Protein AF-X1BHI4-F1 (afdb_monomer_lite)

Foldseek 3Di:
DPPVVVVVVVVVVVVVVVVVVPPDPPDPPPPCPPPLPPLPVVVLVVLLVVVCVVDVVCVVVSVVLVVVLVVLVVVLVVLVVVCVVCVVPDDPVVNVVSVVVSSVSSVVSSVSSVVSVVVSVVVVVVVVVVVVVVVVVVVVVVVVD

Radius of gyration: 30.76 Å; chains: 1; bounding box: 54×70×88 Å

Structure (mmCIF, N/CA/C/O backbone):
data_AF-X1BHI4-F1
#
_entry.id   AF-X1BHI4-F1
#
loop_
_atom_site.group_PDB
_atom_site.id
_atom_site.type_symbol
_atom_site.label_atom_id
_atom_site.label_alt_id
_atom_site.label_comp_id
_atom_site.label_asym_id
_atom_site.label_entity_id
_atom_site.label_seq_id
_atom_site.pdbx_PDB_ins_code
_atom_site.Cartn_x
_atom_site.Cartn_y
_atom_site.Cartn_z
_atom_site.occupancy
_atom_site.B_iso_or_equiv
_atom_site.auth_seq_id
_atom_site.auth_comp_id
_atom_site.auth_asym_id
_atom_site.auth_atom_id
_atom_site.pdbx_PDB_model_num
ATOM 1 N N . MET A 1 1 ? -19.652 -60.200 48.762 1.00 51.47 1 MET A N 1
ATOM 2 C CA . MET A 1 1 ? -20.376 -59.024 48.219 1.00 51.47 1 MET A CA 1
ATOM 3 C C . MET A 1 1 ? -19.483 -57.770 48.147 1.00 51.47 1 MET A C 1
ATOM 5 O O . MET A 1 1 ? -19.841 -56.742 48.697 1.00 51.47 1 MET A O 1
ATOM 9 N N . LYS A 1 2 ? -18.306 -57.823 47.494 1.00 48.00 2 LYS A N 1
ATOM 10 C CA . LYS A 1 2 ? -17.411 -56.644 47.346 1.00 48.00 2 LYS A CA 1
ATOM 11 C C . LYS A 1 2 ? -17.030 -56.312 45.891 1.00 48.00 2 LYS A C 1
ATOM 13 O O . LYS A 1 2 ? -16.465 -55.256 45.652 1.00 48.00 2 LYS A O 1
ATOM 18 N N . SER A 1 3 ? -17.382 -57.168 44.923 1.00 48.47 3 SER A N 1
ATOM 19 C CA . SER A 1 3 ? -17.054 -56.952 43.500 1.00 48.47 3 SER A CA 1
ATOM 20 C C . SER A 1 3 ? -18.016 -55.982 42.802 1.00 48.47 3 SER A C 1
ATOM 22 O O . SER A 1 3 ? -17.584 -55.145 42.025 1.00 48.47 3 SER A O 1
ATOM 24 N N . LEU A 1 4 ? -19.306 -56.006 43.158 1.00 51.06 4 LEU A N 1
ATOM 25 C CA . LEU A 1 4 ? -20.357 -55.241 42.465 1.00 51.06 4 LEU A CA 1
ATOM 26 C C . LEU A 1 4 ? -20.274 -53.713 42.642 1.00 51.06 4 LEU A C 1
ATOM 28 O O . LEU A 1 4 ? -20.800 -52.978 41.812 1.00 51.06 4 LEU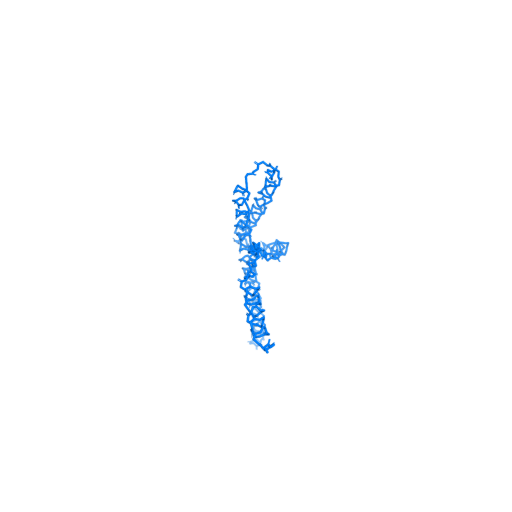 A O 1
ATOM 32 N N . ALA A 1 5 ? -19.638 -53.220 43.712 1.00 58.44 5 ALA A N 1
ATOM 33 C CA . ALA A 1 5 ? -19.465 -51.781 43.943 1.00 58.44 5 ALA A CA 1
ATOM 34 C C . ALA A 1 5 ? -18.303 -51.196 43.121 1.00 58.44 5 ALA A C 1
ATOM 36 O O . ALA A 1 5 ? -18.345 -50.028 42.740 1.00 58.44 5 ALA A O 1
ATOM 37 N N . LYS A 1 6 ? -17.289 -52.018 42.814 1.00 57.00 6 LYS A N 1
ATOM 38 C CA . LYS A 1 6 ? -16.106 -51.617 42.046 1.00 57.00 6 LYS A CA 1
ATOM 39 C C . LYS A 1 6 ? -16.454 -51.393 40.576 1.00 57.00 6 LYS A C 1
ATOM 41 O O . LYS A 1 6 ? -16.045 -50.384 40.017 1.00 57.00 6 LYS A O 1
ATOM 46 N N . ASP A 1 7 ? -17.288 -52.260 40.007 1.00 58.06 7 ASP A N 1
ATOM 47 C CA . ASP A 1 7 ? -17.702 -52.187 38.599 1.00 58.06 7 ASP A CA 1
ATOM 48 C C . ASP A 1 7 ? -18.647 -51.002 38.337 1.00 58.06 7 ASP A C 1
ATOM 50 O O . ASP A 1 7 ? -18.550 -50.324 37.317 1.00 58.06 7 ASP A O 1
ATOM 54 N N . ARG A 1 8 ? -19.509 -50.675 39.312 1.00 61.34 8 ARG A N 1
ATOM 55 C CA . ARG A 1 8 ? -20.384 -49.489 39.271 1.00 61.34 8 ARG A CA 1
ATOM 56 C C . ARG A 1 8 ? -19.605 -48.184 39.439 1.00 61.34 8 ARG A C 1
ATOM 58 O O . ARG A 1 8 ? -19.943 -47.196 38.799 1.00 61.34 8 ARG A O 1
ATOM 65 N N . CYS A 1 9 ? -18.550 -48.196 40.257 1.00 60.56 9 CYS A N 1
ATOM 66 C CA . CYS A 1 9 ? -17.639 -47.064 40.421 1.00 60.56 9 CYS A CA 1
ATOM 67 C C . CYS A 1 9 ? -16.770 -46.856 39.167 1.00 60.56 9 CYS A C 1
ATOM 69 O O . CYS A 1 9 ? -16.579 -45.724 38.738 1.00 60.56 9 CYS A O 1
ATOM 71 N N . LEU A 1 10 ? -16.325 -47.944 38.523 1.00 65.50 10 LEU A N 1
ATOM 72 C CA . LEU A 1 10 ? -15.563 -47.904 37.270 1.00 65.50 10 LEU A CA 1
ATOM 73 C C . LEU A 1 10 ? -16.398 -47.335 36.110 1.00 65.50 10 LEU A C 1
ATOM 75 O O . LEU A 1 10 ? -15.901 -46.519 35.339 1.00 65.50 10 LEU A O 1
ATOM 79 N N . LEU A 1 11 ? -17.680 -47.709 36.027 1.00 65.06 11 LEU A N 1
ATOM 80 C CA . LEU A 1 11 ? -18.615 -47.163 35.037 1.00 65.06 11 LEU A CA 1
ATOM 81 C C . LEU A 1 11 ? -18.932 -45.680 35.284 1.00 65.06 11 LEU A C 1
ATOM 83 O O . LEU A 1 11 ? -18.982 -44.905 34.331 1.00 65.06 11 LEU A O 1
ATOM 87 N N . PHE A 1 12 ? -19.080 -45.261 36.545 1.00 69.62 12 PHE A N 1
ATOM 88 C CA . PHE A 1 12 ? -19.271 -43.847 36.891 1.00 69.62 12 PHE A CA 1
ATOM 89 C C . PHE A 1 12 ? -18.028 -42.999 36.580 1.00 69.62 12 PHE A C 1
ATOM 91 O O . PHE A 1 12 ? -18.156 -41.893 36.059 1.00 69.62 12 PHE A O 1
ATOM 98 N N . LEU A 1 13 ? -16.828 -43.529 36.842 1.00 67.94 13 LEU A N 1
ATOM 99 C CA . LEU A 1 13 ? -15.558 -42.865 36.539 1.00 67.94 13 LEU A CA 1
ATOM 100 C C . LEU A 1 13 ? -15.348 -42.709 35.022 1.00 67.94 13 LEU A C 1
ATOM 102 O O . LEU A 1 13 ? -14.902 -41.658 34.568 1.00 67.94 13 LEU A O 1
ATOM 106 N N . ALA A 1 14 ? -15.722 -43.724 34.236 1.00 69.56 14 ALA A N 1
ATOM 107 C CA . ALA A 1 14 ? -15.666 -43.675 32.775 1.00 69.56 14 ALA A CA 1
ATOM 108 C C . ALA A 1 14 ? -16.664 -42.661 32.187 1.00 69.56 14 ALA A C 1
ATOM 110 O O . ALA A 1 14 ? -16.319 -41.916 31.273 1.00 69.56 14 ALA A O 1
ATOM 111 N N . PHE A 1 15 ? -17.876 -42.573 32.747 1.00 69.19 15 PHE A N 1
ATOM 112 C CA . PHE A 1 15 ? -18.879 -41.596 32.313 1.00 69.19 15 PHE A CA 1
ATOM 113 C C . PHE A 1 15 ? -18.456 -40.152 32.631 1.00 69.19 15 PHE A C 1
ATOM 115 O O . PHE A 1 15 ? -18.640 -39.253 31.811 1.00 69.19 15 PHE A O 1
ATOM 122 N N . LEU A 1 16 ? -17.813 -39.933 33.784 1.00 69.38 16 LEU A N 1
ATOM 123 C CA . LEU A 1 16 ? -17.279 -38.630 34.187 1.00 69.38 16 LEU A CA 1
ATOM 124 C C . LEU A 1 16 ? -16.076 -38.206 33.321 1.00 69.38 16 LEU A C 1
ATOM 126 O O . LEU A 1 16 ? -15.959 -37.035 32.964 1.00 69.38 16 LEU A O 1
ATOM 130 N N . LEU A 1 17 ? -15.238 -39.161 32.903 1.00 64.56 17 LEU A N 1
ATOM 131 C CA . LEU A 1 17 ? -14.138 -38.933 31.959 1.00 64.56 17 LEU A CA 1
ATOM 132 C C . LEU A 1 17 ? -14.649 -38.556 30.555 1.00 64.56 17 LEU A C 1
ATOM 134 O O . LEU A 1 17 ? -14.118 -37.638 29.932 1.00 64.56 17 LEU A O 1
ATOM 138 N N . CYS A 1 18 ? -15.712 -39.206 30.069 1.00 61.12 18 CYS A N 1
ATOM 139 C CA . CYS A 1 18 ? -16.353 -38.849 28.799 1.00 61.12 18 CYS A CA 1
ATOM 140 C C . CYS A 1 18 ? -17.060 -37.486 28.853 1.00 61.12 18 CYS A C 1
ATOM 142 O O . CYS A 1 18 ? -17.043 -36.756 27.863 1.00 61.12 18 CYS A O 1
ATOM 144 N N . PHE A 1 19 ? -17.638 -37.109 29.998 1.00 64.06 19 PHE A N 1
ATOM 145 C CA . PHE A 1 19 ? -18.262 -35.795 30.174 1.00 64.06 19 PHE A CA 1
ATOM 146 C C . PHE A 1 19 ? -17.226 -34.657 30.202 1.00 64.06 19 PHE A C 1
ATOM 148 O O . PHE A 1 19 ? -17.465 -33.600 29.622 1.00 64.06 19 PHE A O 1
ATOM 155 N N . LEU A 1 20 ? -16.039 -34.893 30.779 1.00 57.69 20 LEU A N 1
ATOM 156 C CA . LEU A 1 20 ? -14.921 -33.942 30.727 1.00 57.69 20 LEU A CA 1
ATOM 157 C C . LEU A 1 20 ? -14.322 -33.778 29.319 1.00 57.69 20 LEU A C 1
ATOM 159 O O . LEU A 1 20 ? -13.831 -32.700 29.000 1.00 57.69 20 LEU A O 1
ATOM 163 N N . LEU A 1 21 ? -14.393 -34.804 28.465 1.00 58.03 21 LEU A N 1
ATOM 164 C CA . LEU A 1 21 ? -13.940 -34.730 27.068 1.00 58.03 21 LEU A CA 1
ATOM 165 C C . LEU A 1 21 ? -14.988 -34.120 26.113 1.00 58.03 21 LEU A C 1
ATOM 167 O O . LEU A 1 21 ? -14.642 -33.728 25.002 1.00 58.03 21 LEU A O 1
ATOM 171 N N . GLY A 1 22 ? -16.257 -34.030 26.531 1.00 55.09 22 GLY A N 1
ATOM 172 C CA . GLY A 1 22 ? -17.368 -33.486 25.737 1.00 55.09 22 GLY A CA 1
ATOM 173 C C . GLY A 1 22 ? -17.545 -31.966 25.826 1.00 55.09 22 GLY A C 1
ATOM 174 O O . GLY A 1 22 ? -18.252 -31.380 25.004 1.00 55.09 22 GLY A O 1
ATOM 175 N N . LEU A 1 23 ? -16.882 -31.303 26.780 1.00 54.47 23 LEU A N 1
ATOM 176 C CA . LEU A 1 23 ? -16.773 -29.844 26.807 1.00 54.47 23 LEU A CA 1
ATOM 177 C C . LEU A 1 23 ? -15.710 -29.421 25.795 1.00 54.47 23 LEU A C 1
ATOM 179 O O . LEU A 1 23 ? -14.566 -29.123 26.127 1.00 54.47 23 LEU A O 1
ATOM 183 N N . GLY A 1 24 ? -16.121 -29.457 24.527 1.00 52.12 24 GLY A N 1
ATOM 184 C CA . GLY A 1 24 ? -15.336 -29.000 23.399 1.00 52.12 24 GLY A CA 1
ATOM 185 C C . GLY A 1 24 ? -14.746 -27.629 23.689 1.00 52.12 24 GLY A C 1
ATOM 186 O O . GLY A 1 24 ? -15.458 -26.680 24.024 1.00 52.12 24 GLY A O 1
ATOM 187 N N . ILE A 1 25 ? -13.430 -27.559 23.539 1.00 57.47 25 ILE A N 1
ATOM 188 C CA . ILE A 1 25 ? -12.663 -26.329 23.436 1.00 57.47 25 ILE A CA 1
ATOM 189 C C . ILE A 1 25 ? -13.336 -25.498 22.341 1.00 57.47 25 ILE A C 1
ATOM 191 O O . ILE A 1 25 ? -13.123 -25.713 21.148 1.00 57.47 25 ILE A O 1
ATOM 195 N N . ARG A 1 26 ? -14.192 -24.552 22.733 1.00 53.78 26 ARG A N 1
ATOM 196 C CA . ARG A 1 26 ? -14.519 -23.424 21.874 1.00 53.78 26 ARG A CA 1
ATOM 197 C C . ARG A 1 26 ? -13.261 -22.582 21.867 1.00 53.78 26 ARG A C 1
ATOM 199 O O . ARG A 1 26 ? -13.046 -21.774 22.765 1.00 53.78 26 ARG A O 1
ATOM 206 N N . ALA A 1 27 ? -12.394 -22.858 20.895 1.00 58.00 27 ALA A N 1
ATOM 207 C CA . ALA A 1 27 ? -11.302 -21.963 20.579 1.00 58.00 27 ALA A CA 1
ATOM 208 C C . ALA A 1 27 ? -11.909 -20.558 20.454 1.00 58.00 27 ALA A C 1
ATOM 210 O O . ALA A 1 27 ? -12.937 -20.419 19.773 1.00 58.00 27 ALA A O 1
ATOM 211 N N . PRO A 1 28 ? -11.348 -19.531 21.117 1.00 51.44 28 PRO A N 1
ATOM 212 C CA . PRO A 1 28 ? -11.714 -18.176 20.768 1.00 51.44 28 PRO A CA 1
ATOM 213 C C . PRO A 1 28 ? -11.482 -18.071 19.263 1.00 51.44 28 PRO A C 1
ATOM 215 O O . PRO A 1 28 ? -10.391 -18.381 18.774 1.00 51.44 28 PRO A O 1
ATOM 218 N N . LYS A 1 29 ? -12.527 -17.705 18.515 1.00 48.22 29 LYS A N 1
ATOM 219 C CA . LYS A 1 29 ? -12.349 -17.153 17.178 1.00 48.22 29 LYS A CA 1
ATOM 220 C C . LYS A 1 29 ? -11.592 -15.854 17.412 1.00 48.22 29 LYS A C 1
ATOM 222 O O . LYS A 1 29 ? -12.203 -14.807 17.573 1.00 48.22 29 LYS A O 1
ATOM 227 N N . ALA A 1 30 ? -10.274 -15.956 17.571 1.00 47.25 30 ALA A N 1
ATOM 228 C CA . ALA A 1 30 ? -9.397 -14.819 17.467 1.00 47.25 30 ALA A CA 1
ATOM 229 C C . ALA A 1 30 ? -9.756 -14.220 16.118 1.00 47.25 30 ALA A C 1
ATOM 231 O O . ALA A 1 30 ? -9.642 -14.906 15.095 1.00 47.25 30 ALA A O 1
ATOM 232 N N . ALA A 1 31 ? -10.316 -13.012 16.162 1.00 47.41 31 ALA A N 1
ATOM 233 C CA . ALA A 1 31 ? -10.490 -12.182 14.999 1.00 47.41 31 ALA A CA 1
ATOM 234 C C . ALA A 1 31 ? -9.214 -12.350 14.181 1.00 47.41 31 ALA A C 1
ATOM 236 O O . ALA A 1 31 ? -8.105 -12.131 14.681 1.00 47.41 31 ALA A O 1
ATOM 237 N N . LEU A 1 32 ? -9.375 -12.865 12.964 1.00 44.47 32 LEU A N 1
ATOM 238 C CA . LEU A 1 32 ? -8.366 -12.758 11.933 1.00 44.47 32 LEU A CA 1
ATOM 239 C C . LEU A 1 32 ? -8.256 -11.260 11.657 1.00 44.47 32 LEU A C 1
ATOM 241 O O . LEU A 1 32 ? -8.770 -10.769 10.662 1.00 44.47 32 LEU A O 1
ATOM 245 N N . ILE A 1 33 ? -7.601 -10.539 12.569 1.00 49.03 33 ILE A N 1
ATOM 246 C CA . ILE A 1 33 ? -6.827 -9.360 12.248 1.00 49.03 33 ILE A CA 1
ATOM 247 C C . ILE A 1 33 ? -5.862 -9.923 11.228 1.00 49.03 33 ILE A C 1
ATOM 249 O O . ILE A 1 33 ? -4.901 -10.625 11.574 1.00 49.03 33 ILE A O 1
ATOM 253 N N . ALA A 1 34 ? -6.247 -9.785 9.961 1.00 46.25 34 ALA A N 1
ATOM 254 C CA . ALA A 1 34 ? -5.429 -10.173 8.849 1.00 46.25 34 ALA A CA 1
ATOM 255 C C . ALA A 1 34 ? -4.062 -9.588 9.172 1.00 46.25 34 ALA A C 1
ATOM 257 O O . ALA A 1 34 ? -3.933 -8.396 9.454 1.00 46.25 34 ALA A O 1
ATOM 258 N N . LYS A 1 35 ? -3.054 -10.456 9.257 1.00 44.41 35 LYS A N 1
ATOM 259 C CA . LYS A 1 35 ? -1.667 -10.028 9.196 1.00 44.41 35 LYS A CA 1
ATOM 260 C C . LYS A 1 35 ? -1.569 -9.282 7.873 1.00 44.41 35 LYS A C 1
ATOM 262 O O . LYS A 1 35 ? -1.360 -9.912 6.843 1.00 44.41 35 LYS A O 1
ATOM 267 N N 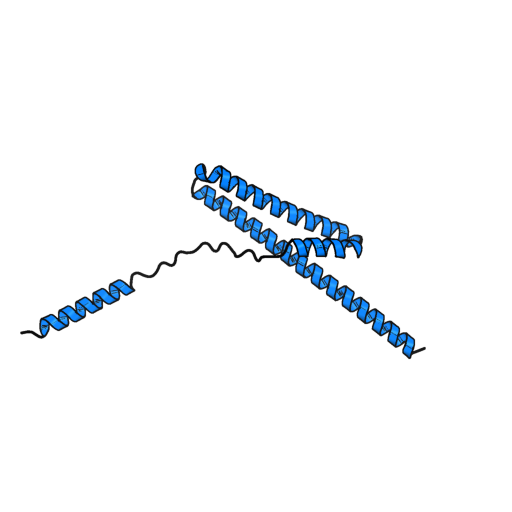. ILE A 1 36 ? -1.820 -7.977 7.906 1.00 49.72 36 ILE A N 1
ATOM 268 C CA . ILE A 1 36 ? -1.493 -7.062 6.829 1.00 49.72 36 ILE A CA 1
ATOM 269 C C . ILE A 1 36 ? -0.014 -7.338 6.620 1.00 49.72 36 ILE A C 1
ATOM 271 O O . ILE A 1 36 ? 0.783 -7.223 7.562 1.00 49.72 36 ILE A O 1
ATOM 275 N N . GLY A 1 37 ? 0.316 -7.886 5.452 1.00 48.41 37 GLY A N 1
ATOM 276 C CA . GLY A 1 37 ? 1.694 -8.173 5.113 1.00 48.41 37 GLY A CA 1
ATOM 277 C C . GLY A 1 37 ? 2.461 -6.880 5.320 1.00 48.41 37 GLY A C 1
ATOM 278 O O . GLY A 1 37 ? 1.999 -5.814 4.923 1.00 48.41 37 GLY A O 1
ATOM 279 N N . TYR A 1 38 ? 3.593 -6.935 6.015 1.00 46.53 38 TYR A N 1
ATOM 280 C CA . TYR A 1 38 ? 4.478 -5.780 6.123 1.00 46.53 38 TYR A CA 1
ATOM 281 C C . TYR A 1 38 ? 5.058 -5.502 4.730 1.00 46.53 38 TYR A C 1
ATOM 283 O O . TYR A 1 38 ? 6.189 -5.880 4.432 1.00 46.53 38 TYR A O 1
ATOM 291 N N . ILE A 1 39 ? 4.266 -4.896 3.847 1.00 59.69 39 ILE A N 1
ATOM 292 C CA . ILE A 1 39 ? 4.748 -4.361 2.591 1.00 59.69 39 ILE A CA 1
ATOM 293 C C . ILE A 1 39 ? 5.457 -3.057 2.942 1.00 59.69 39 ILE A C 1
ATOM 295 O O . ILE A 1 39 ? 4.878 -2.122 3.500 1.00 59.69 39 ILE A O 1
ATOM 299 N N . ASP A 1 40 ? 6.756 -3.028 2.665 1.00 67.00 40 ASP A N 1
ATOM 300 C CA . ASP A 1 40 ? 7.611 -1.879 2.921 1.00 67.00 40 ASP A CA 1
ATOM 301 C C . ASP A 1 40 ? 7.245 -0.744 1.956 1.00 67.00 40 ASP A C 1
ATOM 303 O O . ASP A 1 40 ? 7.765 -0.626 0.843 1.00 67.00 40 ASP A O 1
ATOM 307 N N . MET A 1 41 ? 6.327 0.109 2.408 1.00 68.81 41 MET A N 1
ATOM 308 C CA . MET A 1 41 ? 5.904 1.291 1.666 1.00 68.81 41 MET A CA 1
ATOM 309 C C . MET A 1 41 ? 7.080 2.208 1.325 1.00 68.81 41 MET A C 1
ATOM 311 O O . MET A 1 41 ? 7.054 2.840 0.273 1.00 68.81 41 MET A O 1
ATOM 315 N N . GLN A 1 42 ? 8.136 2.269 2.150 1.00 68.88 42 GLN A N 1
ATOM 316 C CA . GLN A 1 42 ? 9.302 3.090 1.813 1.00 68.88 42 GLN A CA 1
ATOM 317 C C . GLN A 1 42 ? 10.006 2.562 0.566 1.00 68.88 42 GLN A C 1
ATOM 319 O O . GLN A 1 42 ? 10.357 3.356 -0.306 1.00 68.88 42 GLN A O 1
ATOM 324 N N . LYS A 1 43 ? 10.173 1.241 0.437 1.00 72.38 43 LYS A N 1
ATOM 325 C CA . LYS A 1 43 ? 10.739 0.640 -0.781 1.00 72.38 43 LYS A CA 1
ATOM 326 C C . LYS A 1 43 ? 9.878 0.906 -2.006 1.00 72.38 43 LYS A C 1
ATOM 328 O O . LYS A 1 43 ? 10.430 1.216 -3.061 1.00 72.38 43 LYS A O 1
ATOM 333 N N . ILE A 1 44 ? 8.555 0.841 -1.868 1.00 69.69 44 ILE A N 1
ATOM 334 C CA . ILE A 1 44 ? 7.630 1.163 -2.960 1.00 69.69 44 ILE A CA 1
ATOM 335 C C . ILE A 1 44 ? 7.797 2.625 -3.388 1.00 69.69 44 ILE A C 1
ATOM 337 O O . ILE A 1 44 ? 8.010 2.897 -4.570 1.00 69.69 44 ILE A O 1
ATOM 341 N N . PHE A 1 45 ? 7.787 3.568 -2.440 1.00 69.62 45 PHE A N 1
ATOM 342 C CA . PHE A 1 45 ? 7.987 4.990 -2.737 1.00 69.62 45 PHE A CA 1
ATOM 343 C C . PHE A 1 45 ? 9.367 5.279 -3.352 1.00 69.62 45 PHE A C 1
ATOM 345 O O . PHE A 1 45 ? 9.464 6.061 -4.295 1.00 69.62 45 PHE A O 1
ATOM 352 N N . GLN A 1 46 ? 10.431 4.614 -2.896 1.00 72.56 46 GLN A N 1
ATOM 353 C CA . GLN A 1 46 ? 11.767 4.750 -3.492 1.00 72.56 46 GLN A CA 1
ATOM 354 C C . GLN A 1 46 ? 11.845 4.157 -4.907 1.00 72.56 46 GLN A C 1
ATOM 356 O O . GLN A 1 46 ? 12.493 4.729 -5.785 1.00 72.56 46 GLN A O 1
ATOM 361 N N . GLY A 1 47 ? 11.192 3.017 -5.151 1.00 68.62 47 GLY A N 1
ATOM 362 C CA . GLY A 1 47 ? 11.073 2.421 -6.484 1.00 68.62 47 GLY A CA 1
ATOM 363 C C . GLY A 1 47 ? 10.320 3.332 -7.455 1.00 68.62 47 GLY A C 1
ATOM 364 O O . GLY A 1 47 ? 10.707 3.457 -8.621 1.00 68.62 47 GLY A O 1
ATOM 365 N N . TYR A 1 48 ? 9.303 4.041 -6.961 1.00 69.00 48 TYR A N 1
ATOM 366 C CA . TYR A 1 48 ? 8.609 5.075 -7.722 1.00 69.00 48 TYR A CA 1
ATOM 367 C C . TYR A 1 48 ? 9.524 6.218 -8.144 1.00 69.00 48 TYR A C 1
ATOM 369 O O . TYR A 1 48 ? 9.541 6.557 -9.323 1.00 69.00 48 TYR A O 1
ATOM 377 N N . GLU A 1 49 ? 10.303 6.800 -7.229 1.00 67.19 49 GLU A N 1
ATOM 378 C CA . GLU A 1 49 ? 11.196 7.909 -7.590 1.00 67.19 49 GLU A CA 1
ATOM 379 C C . GLU A 1 49 ? 12.211 7.509 -8.663 1.00 67.19 49 GLU A C 1
ATOM 381 O O . GLU A 1 49 ? 12.416 8.259 -9.613 1.00 67.19 49 GLU A O 1
ATOM 386 N N . LYS A 1 50 ? 12.775 6.300 -8.567 1.00 65.56 50 LYS A N 1
ATOM 387 C CA . LYS A 1 50 ? 13.756 5.792 -9.539 1.00 65.56 50 LYS A CA 1
ATOM 388 C C . LYS A 1 50 ? 13.162 5.512 -10.918 1.00 65.56 50 LYS A C 1
ATOM 390 O O . LYS A 1 50 ? 13.848 5.670 -11.919 1.00 65.56 50 LYS A O 1
ATOM 395 N N . THR A 1 51 ? 11.904 5.077 -10.982 1.00 63.38 51 THR A N 1
ATOM 396 C CA . THR A 1 51 ? 11.237 4.762 -12.259 1.00 63.38 51 THR A CA 1
ATOM 397 C C . THR A 1 51 ? 10.574 5.975 -12.906 1.00 63.38 51 THR A C 1
ATOM 399 O O . THR A 1 51 ? 10.367 5.979 -14.117 1.00 63.38 51 THR A O 1
ATOM 402 N N . ARG A 1 52 ? 10.294 7.029 -12.132 1.00 62.41 52 ARG A N 1
ATOM 403 C CA . ARG A 1 52 ? 9.723 8.295 -12.614 1.00 62.41 52 ARG A CA 1
ATOM 404 C C . ARG A 1 52 ? 10.598 8.996 -13.658 1.00 62.41 52 ARG A C 1
ATOM 406 O O . ARG A 1 52 ? 10.073 9.736 -14.492 1.00 62.41 52 ARG A O 1
ATOM 413 N N . ASP A 1 53 ? 11.909 8.793 -13.588 1.00 62.06 53 ASP A N 1
ATOM 414 C CA . ASP A 1 53 ? 12.876 9.450 -14.468 1.00 62.06 53 ASP A CA 1
ATOM 415 C C . ASP A 1 53 ? 13.105 8.680 -15.782 1.00 62.06 53 ASP A C 1
ATOM 417 O O . ASP A 1 53 ? 13.652 9.248 -16.724 1.00 62.06 53 ASP A O 1
ATOM 421 N N . LEU A 1 54 ? 12.639 7.426 -15.875 1.00 60.06 54 LEU A N 1
ATOM 422 C CA . LEU A 1 54 ? 12.847 6.567 -17.045 1.00 60.06 54 LEU A CA 1
ATOM 423 C C . LEU A 1 54 ? 11.816 6.804 -18.164 1.00 60.06 54 LEU A C 1
ATOM 425 O O . LEU A 1 54 ? 12.176 6.688 -19.329 1.00 60.06 54 LEU A O 1
ATOM 429 N N . GLU A 1 55 ? 10.577 7.224 -17.860 1.00 59.47 55 GLU A N 1
ATOM 430 C CA . GLU A 1 55 ? 9.542 7.460 -18.885 1.00 59.47 55 GLU A CA 1
ATOM 431 C C . GLU A 1 55 ? 8.529 8.565 -18.520 1.00 59.47 55 GLU A C 1
ATOM 433 O O . GLU A 1 55 ? 7.820 8.508 -17.511 1.00 59.47 55 GLU A O 1
ATOM 438 N N . ALA A 1 56 ? 8.384 9.571 -19.392 1.00 62.09 56 ALA A N 1
ATOM 439 C CA . ALA A 1 56 ? 7.470 10.702 -19.186 1.00 62.09 56 ALA A CA 1
ATOM 440 C C . ALA A 1 56 ? 5.972 10.327 -19.271 1.00 62.09 56 ALA A C 1
ATOM 442 O O . ALA A 1 56 ? 5.142 10.965 -18.620 1.00 62.09 56 ALA A O 1
ATOM 443 N N . SER A 1 57 ? 5.619 9.288 -20.033 1.00 58.22 57 SER A N 1
ATOM 444 C CA . SER A 1 57 ? 4.261 8.724 -20.150 1.00 58.22 57 SER A CA 1
ATOM 445 C C . SER A 1 57 ? 3.808 8.031 -18.859 1.00 58.22 57 SER A C 1
ATOM 447 O O . SER A 1 57 ? 2.642 8.122 -18.468 1.00 58.22 57 SER A O 1
ATOM 449 N N . LEU A 1 58 ? 4.742 7.398 -18.147 1.00 60.31 58 LEU A N 1
ATOM 450 C CA . LEU A 1 58 ? 4.492 6.675 -16.900 1.00 60.31 58 LEU A CA 1
ATOM 451 C C . LEU A 1 58 ? 4.296 7.603 -15.697 1.00 60.31 58 LEU A C 1
ATOM 453 O O . LEU A 1 58 ? 3.636 7.230 -14.724 1.00 60.31 58 LEU A O 1
ATOM 457 N N . LYS A 1 59 ? 4.786 8.842 -15.785 1.00 65.12 59 LYS A N 1
ATOM 458 C CA . LYS A 1 59 ? 4.748 9.840 -14.708 1.00 65.12 59 LYS A CA 1
ATOM 459 C C . LYS A 1 59 ? 3.337 10.117 -14.180 1.00 65.12 59 LYS A C 1
ATOM 461 O O . LYS A 1 59 ? 3.159 10.267 -12.971 1.00 65.12 59 LYS A O 1
ATOM 466 N N . LYS A 1 60 ? 2.326 10.172 -15.058 1.00 72.12 60 LYS A N 1
ATOM 467 C CA . LYS A 1 60 ? 0.940 10.492 -14.667 1.00 72.12 60 LYS A CA 1
ATOM 468 C C . LYS A 1 60 ? 0.296 9.348 -13.877 1.00 72.12 60 LYS A C 1
ATOM 470 O O . LYS A 1 60 ? -0.208 9.585 -12.785 1.00 72.12 60 LYS A O 1
ATOM 475 N N . SER A 1 61 ? 0.404 8.117 -14.383 1.00 72.50 61 SER A N 1
ATOM 476 C CA . SER A 1 61 ? -0.125 6.922 -13.709 1.00 72.50 61 SER A CA 1
ATOM 477 C C . SER A 1 61 ? 0.592 6.655 -12.381 1.00 72.50 61 SER A C 1
ATOM 479 O O . SER A 1 61 ? -0.055 6.371 -11.378 1.00 72.50 61 SER A O 1
ATOM 481 N N . GLN A 1 62 ? 1.914 6.841 -12.328 1.00 71.50 62 GLN A N 1
ATOM 482 C CA . GLN A 1 62 ? 2.675 6.675 -11.086 1.00 71.50 62 GLN A CA 1
ATOM 483 C C . GLN A 1 62 ? 2.324 7.722 -10.024 1.00 71.50 62 GLN A C 1
ATOM 485 O O . GLN A 1 62 ? 2.241 7.397 -8.842 1.00 71.50 62 GLN A O 1
ATOM 490 N N . THR A 1 63 ? 2.093 8.973 -10.432 1.00 79.38 63 THR A N 1
ATOM 491 C CA . THR A 1 63 ? 1.687 10.040 -9.504 1.00 79.38 63 THR A CA 1
ATOM 492 C C . THR A 1 63 ? 0.308 9.757 -8.911 1.00 79.38 63 THR A C 1
ATOM 494 O O . THR A 1 63 ? 0.117 9.924 -7.711 1.00 79.38 63 THR A O 1
ATOM 497 N N . GLU A 1 64 ? -0.631 9.284 -9.729 1.00 83.81 64 GLU A N 1
ATOM 498 C CA . GLU A 1 64 ? -1.982 8.926 -9.288 1.00 83.81 64 GLU A CA 1
ATOM 499 C C . GLU A 1 64 ? -1.969 7.750 -8.300 1.00 83.81 64 GLU A C 1
ATOM 501 O O . GLU A 1 64 ? -2.577 7.825 -7.235 1.00 83.81 64 GLU A O 1
ATOM 506 N N . GLN A 1 65 ? -1.195 6.699 -8.587 1.00 82.06 65 GLN A N 1
ATOM 507 C CA . GLN A 1 65 ? -1.044 5.567 -7.667 1.00 82.06 65 GLN A CA 1
ATOM 508 C C . GLN A 1 65 ? -0.399 5.975 -6.337 1.00 82.06 65 GLN A C 1
ATOM 510 O O . GLN A 1 65 ? -0.851 5.544 -5.277 1.00 82.06 65 GLN A O 1
ATOM 515 N N . ARG A 1 66 ? 0.619 6.845 -6.376 1.00 81.44 66 ARG A N 1
ATOM 516 C CA . ARG A 1 66 ? 1.247 7.392 -5.168 1.00 81.44 66 ARG A CA 1
ATOM 517 C C . ARG A 1 66 ? 0.242 8.172 -4.317 1.00 81.44 66 ARG A C 1
ATOM 519 O O . ARG A 1 66 ? 0.183 7.966 -3.110 1.00 81.44 66 ARG A O 1
ATOM 526 N N . GLN A 1 67 ? -0.556 9.034 -4.944 1.00 87.06 67 GLN A N 1
ATOM 527 C CA . GLN A 1 67 ? -1.598 9.794 -4.251 1.00 87.06 67 GLN A CA 1
ATOM 528 C C . GLN A 1 67 ? -2.663 8.877 -3.643 1.00 87.06 67 GLN A C 1
ATOM 530 O O . GLN A 1 67 ? -3.128 9.141 -2.540 1.00 87.06 67 GLN A O 1
ATOM 535 N N . ASN A 1 68 ? -3.033 7.793 -4.327 1.00 84.56 68 ASN A N 1
ATOM 536 C CA . ASN A 1 68 ? -3.993 6.828 -3.794 1.00 84.56 68 ASN A CA 1
ATOM 537 C C . ASN A 1 68 ? -3.442 6.084 -2.569 1.00 84.56 68 ASN A C 1
ATOM 539 O O . ASN A 1 68 ? -4.169 5.931 -1.591 1.00 84.56 68 ASN A O 1
ATOM 543 N N . LEU A 1 69 ? -2.161 5.694 -2.578 1.00 84.06 69 LEU A N 1
ATOM 544 C CA . LEU A 1 69 ? -1.500 5.108 -1.405 1.00 84.06 69 LEU A CA 1
ATOM 545 C C . LEU A 1 69 ? -1.488 6.066 -0.206 1.00 84.06 69 LEU A C 1
ATOM 547 O O . LEU A 1 69 ? -1.784 5.655 0.915 1.00 84.06 69 LEU A O 1
ATOM 551 N N . GLU A 1 70 ? -1.151 7.338 -0.433 1.00 85.00 70 GLU A N 1
ATOM 552 C CA . GLU A 1 70 ? -1.140 8.358 0.623 1.00 85.00 70 GLU A CA 1
ATOM 553 C C . GLU A 1 70 ? -2.546 8.590 1.193 1.00 85.00 70 GLU A C 1
ATOM 555 O O . GLU A 1 70 ? -2.714 8.565 2.410 1.00 85.00 70 GLU A O 1
ATOM 560 N N . LYS A 1 71 ? -3.566 8.705 0.334 1.00 89.50 71 LYS A N 1
ATOM 561 C CA . LYS A 1 71 ? -4.966 8.867 0.758 1.00 89.50 71 LYS A CA 1
ATOM 562 C C . LYS A 1 71 ? -5.471 7.692 1.591 1.00 89.50 71 LYS A C 1
ATOM 564 O O . LYS A 1 71 ? -5.997 7.914 2.674 1.00 89.50 71 LYS A O 1
ATOM 569 N N . LEU A 1 72 ? -5.281 6.455 1.122 1.00 85.19 72 LEU A N 1
ATOM 570 C CA . LEU A 1 72 ? -5.694 5.252 1.858 1.00 85.19 72 LEU A CA 1
ATOM 571 C C . LEU A 1 72 ? -5.028 5.189 3.235 1.00 85.19 72 LEU A C 1
ATOM 573 O O . LEU A 1 72 ? -5.680 4.883 4.229 1.00 85.19 72 LEU A O 1
ATOM 577 N N . LYS A 1 73 ? -3.737 5.530 3.309 1.00 84.12 73 LYS A N 1
ATOM 578 C CA . LYS A 1 73 ? -3.012 5.590 4.579 1.00 84.12 73 LYS A CA 1
ATOM 579 C C . LYS A 1 73 ? -3.594 6.653 5.517 1.00 84.12 73 LYS A C 1
ATOM 581 O O . LYS A 1 73 ? -3.807 6.360 6.688 1.00 84.12 73 LYS A O 1
ATOM 586 N N . GLU A 1 74 ? -3.850 7.861 5.022 1.00 88.19 74 GLU A N 1
ATOM 587 C CA . GLU A 1 74 ? -4.448 8.938 5.821 1.00 88.19 74 GLU A CA 1
ATOM 588 C C . GLU A 1 74 ? -5.865 8.599 6.297 1.00 88.19 74 GLU A C 1
ATOM 590 O O . GLU A 1 74 ? -6.212 8.902 7.435 1.00 88.19 74 GLU A O 1
ATOM 595 N N . GLU A 1 75 ? -6.683 7.964 5.457 1.00 86.12 75 GLU A N 1
ATOM 596 C CA . GLU A 1 75 ? -8.032 7.525 5.827 1.00 86.12 75 GLU A CA 1
ATOM 597 C C . GLU A 1 75 ? -8.005 6.462 6.928 1.00 86.12 75 GLU A C 1
ATOM 599 O O . GLU A 1 75 ? -8.768 6.558 7.887 1.00 86.12 75 GLU A O 1
ATOM 604 N N . ILE A 1 76 ? -7.101 5.482 6.833 1.00 85.06 76 ILE A N 1
ATOM 605 C CA . ILE A 1 76 ? -6.926 4.456 7.868 1.00 85.06 76 ILE A CA 1
ATOM 606 C C . ILE A 1 76 ? -6.503 5.087 9.199 1.00 85.06 76 ILE A C 1
ATOM 608 O O . ILE A 1 76 ? -7.038 4.716 10.241 1.00 85.06 76 ILE A O 1
ATOM 612 N N . GLU A 1 77 ? -5.551 6.025 9.185 1.00 85.50 77 GLU A N 1
ATOM 613 C CA . GLU A 1 77 ? -5.108 6.700 10.412 1.00 85.50 77 GLU A CA 1
ATOM 614 C C . GLU A 1 77 ? -6.233 7.540 11.027 1.00 85.50 77 GLU A C 1
ATOM 616 O O . GLU A 1 77 ? -6.484 7.421 12.222 1.00 85.50 77 GLU A O 1
ATOM 621 N N . LYS A 1 78 ? -6.997 8.284 10.215 1.00 88.62 78 LYS A N 1
ATOM 622 C CA . LYS A 1 78 ? -8.167 9.033 10.702 1.00 88.62 78 LYS A CA 1
ATOM 623 C C . LYS A 1 78 ? -9.210 8.127 11.349 1.00 88.62 78 LYS A C 1
ATOM 625 O O . LYS A 1 78 ? -9.676 8.433 12.439 1.00 88.62 78 LYS A O 1
ATOM 630 N N . LEU A 1 79 ? -9.558 7.006 10.716 1.00 83.12 79 LEU A N 1
ATOM 631 C CA . LEU A 1 79 ? -10.540 6.071 11.273 1.00 83.12 79 LEU A CA 1
ATOM 632 C C . LEU A 1 79 ? -10.059 5.442 12.585 1.00 83.12 79 LEU A C 1
ATOM 634 O O . LEU A 1 79 ? -10.857 5.261 13.504 1.00 83.12 79 LEU A O 1
ATOM 638 N N . LYS A 1 80 ? -8.761 5.140 12.699 1.00 81.69 80 LYS A N 1
ATOM 639 C CA . LYS A 1 80 ? -8.161 4.655 13.950 1.00 81.69 80 LYS A CA 1
ATOM 640 C C . LYS A 1 80 ? -8.187 5.712 15.050 1.00 81.69 80 LYS A C 1
ATOM 642 O O . LYS A 1 80 ? -8.510 5.379 16.189 1.00 81.69 80 LYS A O 1
ATOM 647 N N . ASP A 1 81 ? -7.859 6.957 14.720 1.00 85.75 81 ASP A N 1
ATOM 648 C CA . ASP A 1 81 ? -7.895 8.070 15.669 1.00 85.75 81 ASP A CA 1
ATOM 649 C C . ASP A 1 81 ? -9.327 8.322 16.152 1.00 85.75 81 ASP A C 1
ATOM 651 O O . ASP A 1 81 ? -9.565 8.395 17.355 1.00 85.75 81 ASP A O 1
ATOM 655 N N . GLU A 1 82 ? -10.304 8.337 15.243 1.00 82.69 82 GLU A N 1
ATOM 656 C CA . GLU A 1 82 ? -11.717 8.460 15.601 1.00 82.69 82 GLU A CA 1
ATOM 657 C C . GLU A 1 82 ? -12.212 7.297 16.466 1.00 82.69 82 GLU A C 1
ATOM 659 O O . GLU A 1 82 ? -12.975 7.517 17.406 1.00 82.69 82 GLU A O 1
ATOM 664 N N . LEU A 1 83 ? -11.811 6.058 16.155 1.00 81.88 83 LEU A N 1
ATOM 665 C CA . LEU A 1 83 ? -12.167 4.886 16.955 1.00 81.88 83 LEU A CA 1
ATOM 666 C C . LEU A 1 83 ? -11.631 5.028 18.383 1.00 81.88 83 LEU A C 1
ATOM 668 O O . LEU A 1 83 ? -12.354 4.750 19.334 1.00 81.88 83 LEU A O 1
ATOM 672 N N . LYS A 1 84 ? -10.398 5.520 18.532 1.00 81.56 84 LYS A N 1
ATOM 673 C CA . LYS A 1 84 ? -9.747 5.740 19.827 1.00 81.56 84 LYS A CA 1
ATOM 674 C C . LYS A 1 84 ? -10.366 6.898 20.612 1.00 81.56 84 LYS A C 1
ATOM 676 O O . LYS A 1 84 ? -10.540 6.798 21.823 1.00 81.56 84 LYS A O 1
ATOM 681 N N . GLU A 1 85 ? -10.704 8.001 19.948 1.00 84.06 85 GLU A N 1
ATOM 682 C CA . GLU A 1 85 ? -11.362 9.147 20.589 1.00 84.06 85 GLU A CA 1
ATOM 683 C C . GLU A 1 85 ? -12.785 8.813 21.045 1.00 84.06 85 GLU A C 1
ATOM 685 O O . GLU A 1 85 ? -13.238 9.283 22.090 1.00 84.06 85 GLU A O 1
ATOM 690 N N . GLN A 1 86 ? -13.491 7.990 20.270 1.00 78.75 86 GLN A N 1
ATOM 691 C CA . GLN A 1 86 ? -14.886 7.644 20.514 1.00 78.75 86 GLN A CA 1
ATOM 692 C C . GLN A 1 86 ? -15.050 6.279 21.197 1.00 78.75 86 GLN A C 1
ATOM 694 O O . GLN A 1 86 ? -16.180 5.842 21.403 1.00 78.75 86 GLN A O 1
ATOM 699 N N . GLU A 1 87 ? -13.963 5.623 21.612 1.00 72.38 87 GLU A N 1
ATOM 700 C CA . GLU A 1 87 ? -13.973 4.278 22.208 1.00 72.38 87 GLU A CA 1
ATOM 701 C C . GLU A 1 87 ? -14.904 4.197 23.429 1.00 72.38 87 GLU A C 1
ATOM 703 O O . GLU A 1 87 ? -15.629 3.227 23.610 1.00 72.38 87 GLU A O 1
ATOM 708 N N . LEU A 1 88 ? -14.959 5.264 24.231 1.00 71.25 88 LEU A N 1
ATOM 709 C CA . LEU A 1 88 ? -15.811 5.354 25.424 1.00 71.25 88 LEU A CA 1
ATOM 710 C C . LEU A 1 88 ? -17.261 5.779 25.128 1.00 71.25 88 LEU A C 1
ATOM 712 O O . LEU A 1 88 ? -18.109 5.719 26.017 1.00 71.25 88 LEU A O 1
ATOM 716 N N . LEU A 1 89 ? -17.536 6.267 23.915 1.00 76.00 89 LEU A N 1
ATOM 717 C CA . LEU A 1 89 ? -18.822 6.842 23.502 1.00 76.00 89 LEU A CA 1
ATOM 718 C C . LEU A 1 89 ? -19.589 5.940 22.524 1.00 76.00 89 LEU A C 1
ATOM 720 O O . LEU A 1 89 ? -20.812 6.052 22.420 1.00 76.00 89 LEU A O 1
ATOM 724 N N . LEU A 1 90 ? -18.888 5.072 21.794 1.00 76.75 90 LEU A N 1
ATOM 725 C CA . LEU A 1 90 ? -19.469 4.158 20.818 1.00 76.75 90 LEU A CA 1
ATOM 726 C C . LEU A 1 90 ? -20.043 2.911 21.493 1.00 76.75 90 LEU A C 1
ATOM 728 O O . LEU A 1 90 ? -19.533 2.407 22.488 1.00 76.75 90 LEU A O 1
ATOM 732 N N . THR A 1 91 ? -21.122 2.398 20.908 1.00 82.00 91 THR A N 1
ATOM 733 C CA . THR A 1 91 ? -21.645 1.067 21.245 1.00 82.00 91 THR A CA 1
ATOM 734 C C . THR A 1 91 ? -20.727 -0.011 20.669 1.00 82.00 91 THR A C 1
ATOM 736 O O . THR A 1 91 ? -20.080 0.230 19.652 1.00 82.00 91 THR A O 1
ATOM 739 N N . GLU A 1 92 ? -20.724 -1.211 21.258 1.00 78.94 92 GLU A N 1
ATOM 740 C CA . GLU A 1 92 ? -19.938 -2.358 20.760 1.00 78.94 92 GLU A CA 1
ATOM 741 C C . GLU A 1 92 ? -20.170 -2.614 19.257 1.00 78.94 92 GLU A C 1
ATOM 743 O O . GLU A 1 92 ? -19.227 -2.851 18.512 1.00 78.94 92 GLU A O 1
ATOM 748 N N . PHE A 1 93 ? -21.411 -2.462 18.781 1.00 76.81 93 PHE A N 1
ATOM 749 C CA . PHE A 1 93 ? -21.753 -2.610 17.362 1.00 76.81 93 PHE A CA 1
ATOM 750 C C . PHE A 1 93 ? -21.090 -1.551 16.465 1.00 76.81 93 PHE A C 1
ATOM 752 O O . PHE A 1 93 ? -20.592 -1.868 15.389 1.00 76.81 93 PHE A O 1
ATOM 759 N N . ALA A 1 94 ? -21.057 -0.290 16.904 1.00 81.31 94 ALA A N 1
ATOM 760 C CA . ALA A 1 94 ? -20.441 0.793 16.137 1.00 81.31 94 ALA A CA 1
ATOM 761 C C . ALA A 1 94 ? -18.903 0.716 16.149 1.00 81.31 94 ALA A C 1
ATOM 763 O O . ALA A 1 94 ? -18.257 1.148 15.197 1.00 81.31 94 ALA A O 1
ATOM 764 N N . GLN A 1 95 ? -18.314 0.160 17.213 1.00 80.56 95 GLN A N 1
ATOM 765 C CA . GLN A 1 95 ? -16.887 -0.162 17.249 1.00 80.56 95 GLN A CA 1
ATOM 766 C C . GLN A 1 95 ? -16.556 -1.266 16.239 1.00 80.56 95 GLN A C 1
ATOM 768 O O . GLN A 1 95 ? -15.644 -1.093 15.435 1.00 80.56 95 GLN A O 1
ATOM 773 N N . GLU A 1 96 ? -17.339 -2.349 16.218 1.00 84.12 96 GLU A N 1
ATOM 774 C CA . GLU A 1 96 ? -17.151 -3.465 15.283 1.00 84.12 96 GLU A CA 1
ATOM 775 C C . GLU A 1 96 ? -17.288 -3.014 13.817 1.00 84.12 96 GLU A C 1
ATOM 777 O O . GLU A 1 96 ? -16.474 -3.387 12.974 1.00 84.12 96 GLU A O 1
ATOM 782 N N . GLU A 1 97 ? -18.256 -2.147 13.501 1.00 83.81 97 GLU A N 1
ATOM 783 C CA . GLU A 1 97 ? -18.421 -1.592 12.151 1.00 83.81 97 GLU A CA 1
ATOM 784 C C . GLU A 1 97 ? -17.194 -0.774 11.704 1.00 83.81 97 GLU A C 1
ATOM 786 O O . GLU A 1 97 ? -16.691 -0.968 10.592 1.00 83.81 97 GLU A O 1
ATOM 791 N N . LYS A 1 98 ? -16.648 0.075 12.588 1.00 81.75 98 LYS A N 1
ATOM 792 C CA . LYS A 1 98 ? -15.421 0.843 12.314 1.00 81.75 98 LYS A CA 1
ATOM 793 C C . LYS A 1 98 ? -14.190 -0.053 12.176 1.00 81.75 98 LYS A C 1
ATOM 795 O O . LYS A 1 98 ? -13.356 0.194 11.307 1.00 81.75 98 LYS A O 1
ATOM 800 N N . GLU A 1 99 ? -14.060 -1.096 12.994 1.00 81.50 99 GLU A N 1
ATOM 801 C CA . GLU A 1 99 ? -12.969 -2.069 12.866 1.00 81.50 99 GLU A CA 1
ATOM 802 C C . GLU A 1 99 ? -13.019 -2.800 11.519 1.00 81.50 99 GLU A C 1
ATOM 804 O O . GLU A 1 99 ? -11.989 -2.943 10.856 1.00 81.50 99 GLU A O 1
ATOM 809 N N . VAL A 1 100 ? -14.214 -3.201 11.075 1.00 88.06 100 VAL A N 1
ATOM 810 C CA . VAL A 1 100 ? -14.420 -3.821 9.759 1.00 88.06 100 VAL A CA 1
ATOM 811 C C . VAL A 1 100 ? -14.055 -2.855 8.629 1.00 88.06 100 VAL A C 1
ATOM 813 O O . VAL A 1 100 ? -13.411 -3.272 7.664 1.00 88.06 100 VAL A O 1
ATOM 816 N N . GLU A 1 101 ? -14.416 -1.575 8.737 1.00 85.31 101 GLU A N 1
ATOM 817 C CA . GLU A 1 101 ? -14.058 -0.557 7.743 1.00 85.31 101 GLU A CA 1
ATOM 818 C C . GLU A 1 101 ? -12.537 -0.332 7.667 1.00 85.31 101 GLU A C 1
ATOM 820 O O . GLU A 1 101 ? -11.957 -0.330 6.575 1.00 85.31 101 GLU A O 1
ATOM 825 N N . ILE A 1 102 ? -11.864 -0.211 8.817 1.00 84.25 102 ILE A N 1
ATOM 826 C CA . ILE A 1 102 ? -10.400 -0.082 8.900 1.00 84.25 102 ILE A CA 1
ATOM 827 C C . ILE A 1 102 ? -9.720 -1.287 8.243 1.00 84.25 102 ILE A C 1
ATOM 829 O O . ILE A 1 102 ? -8.779 -1.130 7.463 1.00 84.25 102 ILE A O 1
ATOM 833 N N . ASP A 1 103 ? -10.205 -2.491 8.532 1.00 84.06 103 ASP A N 1
ATOM 834 C CA . ASP A 1 103 ? -9.676 -3.744 8.002 1.00 84.06 103 ASP A CA 1
ATOM 835 C C . ASP A 1 103 ? -9.920 -3.885 6.484 1.00 84.06 103 ASP A C 1
ATOM 837 O O . ASP A 1 103 ? -9.053 -4.358 5.743 1.00 84.06 103 ASP A O 1
ATOM 841 N N . GLN A 1 104 ? -11.058 -3.406 5.969 1.00 87.69 104 GLN A N 1
ATOM 842 C CA . GLN A 1 104 ? -11.305 -3.308 4.526 1.00 87.69 104 GLN A CA 1
ATOM 843 C C . GLN A 1 104 ? -10.316 -2.359 3.840 1.00 87.69 104 GLN A C 1
ATOM 845 O O . GLN A 1 104 ? -9.642 -2.775 2.895 1.00 87.69 104 GLN A O 1
ATOM 850 N N . LYS A 1 105 ? -10.152 -1.130 4.345 1.00 83.00 105 LYS A N 1
ATOM 851 C CA . LYS A 1 105 ? -9.205 -0.158 3.770 1.00 83.00 105 LYS A CA 1
ATOM 852 C C . LYS A 1 105 ? -7.758 -0.633 3.864 1.00 83.00 105 LYS A C 1
ATOM 854 O O . LYS A 1 105 ? -6.968 -0.416 2.947 1.00 83.00 105 LYS A O 1
ATOM 859 N N . ALA A 1 106 ? -7.399 -1.326 4.942 1.00 81.25 106 ALA A N 1
ATOM 860 C CA . ALA A 1 106 ? -6.073 -1.909 5.089 1.00 81.25 106 ALA A CA 1
ATOM 861 C C . ALA A 1 106 ? -5.785 -2.991 4.037 1.00 81.25 106 ALA A C 1
ATOM 863 O O . ALA A 1 106 ? -4.686 -3.027 3.482 1.00 81.25 106 ALA A O 1
ATOM 864 N N . ARG A 1 107 ? -6.770 -3.836 3.712 1.00 86.31 107 ARG A N 1
ATOM 865 C CA . ARG A 1 107 ? -6.655 -4.797 2.603 1.00 86.31 107 ARG A CA 1
ATOM 866 C C . ARG A 1 107 ? -6.524 -4.114 1.248 1.00 86.31 107 ARG A C 1
ATOM 868 O O . ARG A 1 107 ? -5.746 -4.568 0.415 1.00 86.31 107 ARG A O 1
ATOM 875 N N . GLU A 1 108 ? -7.279 -3.046 1.007 1.00 86.38 108 GLU A N 1
ATOM 876 C CA . GLU A 1 108 ? -7.162 -2.267 -0.231 1.00 86.38 108 GLU A CA 1
ATOM 877 C C . GLU A 1 108 ? -5.760 -1.676 -0.392 1.00 86.38 108 GLU A C 1
ATOM 879 O O . GLU A 1 108 ? -5.170 -1.768 -1.470 1.00 86.38 108 GLU A O 1
ATOM 884 N N . LEU A 1 109 ? -5.200 -1.137 0.694 1.00 82.94 109 LEU A N 1
ATOM 885 C CA . LEU A 1 109 ? -3.839 -0.617 0.721 1.00 82.94 109 LEU A CA 1
ATOM 886 C C . LEU A 1 109 ? -2.802 -1.709 0.404 1.00 82.94 109 LEU A C 1
ATOM 888 O O . LEU A 1 109 ? -1.904 -1.472 -0.403 1.00 82.94 109 LEU A O 1
ATOM 892 N N . ASP A 1 110 ? -2.932 -2.893 1.010 1.00 81.44 110 ASP A N 1
ATOM 893 C CA . ASP A 1 110 ? -2.035 -4.037 0.784 1.00 81.44 110 ASP A CA 1
ATOM 894 C C . ASP A 1 110 ? -2.086 -4.524 -0.673 1.00 81.44 110 ASP A C 1
ATOM 896 O O . ASP A 1 110 ? -1.051 -4.660 -1.328 1.00 81.44 110 ASP A O 1
ATOM 900 N N . ASN A 1 111 ? -3.292 -4.683 -1.224 1.00 86.06 111 ASN A N 1
ATOM 901 C CA . ASN A 1 111 ? -3.487 -5.070 -2.621 1.00 86.06 111 ASN A CA 1
ATOM 902 C C . ASN A 1 111 ? -2.863 -4.055 -3.583 1.00 86.06 111 ASN A C 1
ATOM 904 O O . ASN A 1 111 ? -2.115 -4.436 -4.482 1.00 86.06 111 ASN A O 1
ATOM 908 N N . LEU A 1 112 ? -3.116 -2.760 -3.367 1.00 84.1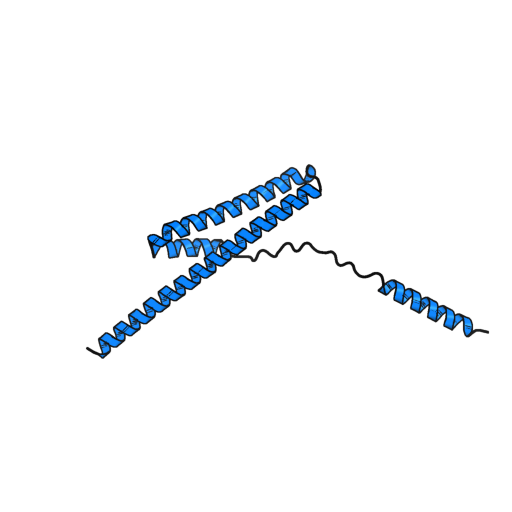9 112 LEU A N 1
ATOM 909 C CA . LEU A 1 112 ? -2.545 -1.707 -4.200 1.00 84.19 112 LEU A CA 1
ATOM 910 C C . LEU A 1 112 ? -1.011 -1.722 -4.129 1.00 84.19 112 LEU A C 1
ATOM 912 O O . LEU A 1 112 ? -0.340 -1.623 -5.154 1.00 84.19 112 LEU A O 1
ATOM 916 N N . ALA A 1 113 ? -0.447 -1.879 -2.934 1.00 81.44 113 ALA A N 1
ATOM 917 C CA . ALA A 1 113 ? 0.995 -1.940 -2.731 1.00 81.44 113 ALA A CA 1
ATOM 918 C C . ALA A 1 113 ? 1.639 -3.161 -3.418 1.00 81.44 113 ALA A C 1
ATOM 920 O O . ALA A 1 113 ? 2.728 -3.051 -3.997 1.00 81.44 113 ALA A O 1
ATOM 921 N N . ARG A 1 114 ? 0.951 -4.307 -3.412 1.00 84.50 114 ARG A N 1
ATOM 922 C CA . ARG A 1 114 ? 1.385 -5.523 -4.107 1.00 84.50 114 ARG A CA 1
ATOM 923 C C . ARG A 1 114 ? 1.365 -5.350 -5.623 1.00 84.50 114 ARG A C 1
ATOM 925 O O . ARG A 1 114 ? 2.392 -5.569 -6.259 1.00 84.50 114 ARG A O 1
ATOM 932 N N . ASP A 1 115 ? 0.264 -4.851 -6.180 1.00 84.12 115 ASP A N 1
ATOM 933 C CA . ASP A 1 115 ? 0.124 -4.589 -7.620 1.00 84.12 115 ASP A CA 1
ATOM 934 C C . ASP A 1 115 ? 1.209 -3.639 -8.143 1.00 84.12 115 ASP A C 1
ATOM 936 O O . ASP A 1 115 ? 1.702 -3.757 -9.266 1.00 84.12 115 ASP A O 1
ATOM 940 N N . ILE A 1 116 ? 1.573 -2.650 -7.329 1.00 81.69 116 ILE A N 1
ATOM 941 C CA . ILE A 1 116 ? 2.631 -1.701 -7.653 1.00 81.69 116 ILE A CA 1
ATOM 942 C C . ILE A 1 116 ? 3.993 -2.390 -7.654 1.00 81.69 116 ILE A C 1
ATOM 944 O O . ILE A 1 116 ? 4.769 -2.188 -8.587 1.00 81.69 116 ILE A O 1
ATOM 948 N N . THR A 1 117 ? 4.279 -3.191 -6.628 1.00 78.31 117 THR A N 1
ATOM 949 C CA . THR A 1 117 ? 5.530 -3.953 -6.532 1.00 78.31 117 THR A CA 1
ATOM 950 C C . THR A 1 117 ? 5.704 -4.861 -7.746 1.00 78.31 117 THR A C 1
ATOM 952 O O . THR A 1 117 ? 6.727 -4.772 -8.421 1.00 78.31 117 THR A O 1
ATOM 955 N N . GLU A 1 118 ? 4.674 -5.635 -8.095 1.00 84.94 118 GLU A N 1
ATOM 956 C CA . GLU A 1 118 ? 4.686 -6.533 -9.257 1.00 84.94 118 GLU A CA 1
ATOM 957 C C . GLU A 1 118 ? 4.940 -5.763 -10.566 1.00 84.94 118 GLU A C 1
ATOM 959 O O . GLU A 1 118 ? 5.775 -6.157 -11.381 1.00 84.94 118 GLU A O 1
ATOM 964 N N . LYS A 1 119 ? 4.298 -4.600 -10.756 1.00 81.62 119 LYS A N 1
ATOM 965 C CA . LYS A 1 119 ? 4.530 -3.748 -11.938 1.00 81.62 119 LYS A CA 1
ATOM 966 C C . LYS A 1 119 ? 5.944 -3.176 -11.998 1.00 81.62 119 LYS A C 1
ATOM 968 O O . LYS A 1 119 ? 6.502 -3.043 -13.088 1.00 81.62 119 LYS A O 1
ATOM 973 N N . LEU A 1 120 ? 6.508 -2.777 -10.859 1.00 76.50 120 LEU A N 1
ATOM 974 C CA . LEU A 1 120 ? 7.871 -2.247 -10.796 1.00 76.50 120 LEU A CA 1
ATOM 975 C C . LEU A 1 120 ? 8.904 -3.341 -11.087 1.00 76.50 120 LEU A C 1
ATOM 977 O O . LEU A 1 120 ? 9.896 -3.065 -11.759 1.00 76.50 120 LEU A O 1
ATOM 981 N N . GLU A 1 121 ? 8.675 -4.565 -10.614 1.00 81.06 121 GLU A N 1
ATOM 982 C CA . GLU A 1 121 ? 9.528 -5.718 -10.910 1.00 81.06 121 GLU A CA 1
ATOM 983 C C . GLU A 1 121 ? 9.462 -6.108 -12.387 1.00 81.06 121 GLU A C 1
ATOM 985 O O . GLU A 1 121 ? 10.512 -6.202 -13.020 1.00 81.06 121 GLU A O 1
ATOM 990 N N . GLY A 1 122 ? 8.260 -6.201 -12.967 1.00 82.25 122 GLY A N 1
ATOM 991 C CA . GLY A 1 122 ? 8.094 -6.509 -14.391 1.00 82.25 122 GLY A CA 1
ATOM 992 C C . GLY A 1 122 ? 8.794 -5.501 -15.307 1.00 82.25 122 GLY A C 1
ATOM 993 O O . GLY A 1 122 ? 9.509 -5.892 -16.225 1.00 82.25 122 GLY A O 1
ATOM 994 N N . ARG A 1 123 ? 8.696 -4.193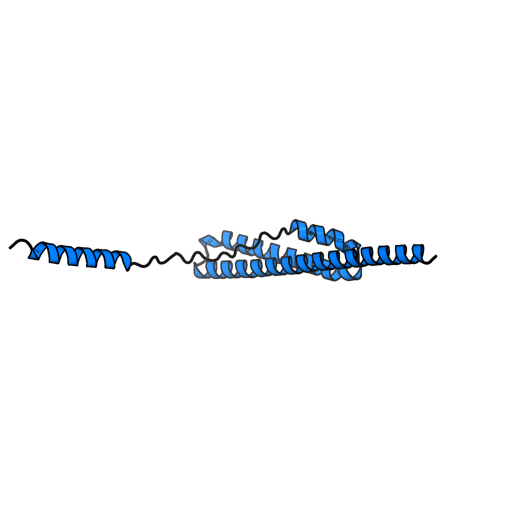 -15.016 1.00 75.81 123 ARG A N 1
ATOM 995 C CA . ARG A 1 123 ? 9.447 -3.185 -15.792 1.00 75.81 123 ARG A CA 1
ATOM 996 C C . ARG A 1 123 ? 10.956 -3.340 -15.660 1.00 75.81 123 ARG A C 1
ATOM 998 O O . ARG A 1 123 ? 11.681 -3.096 -16.615 1.00 75.81 123 ARG A O 1
ATOM 1005 N N . ARG A 1 124 ? 11.459 -3.694 -14.474 1.00 71.88 124 ARG A N 1
ATOM 1006 C CA . ARG A 1 124 ? 12.903 -3.897 -14.276 1.00 71.88 124 ARG A CA 1
ATOM 1007 C C . ARG A 1 124 ? 13.423 -5.066 -15.104 1.00 71.88 124 ARG A C 1
ATOM 1009 O O . ARG A 1 124 ? 14.536 -4.972 -15.618 1.00 71.88 124 ARG A O 1
ATOM 1016 N N . GLU A 1 125 ? 12.649 -6.139 -15.203 1.00 80.69 125 GLU A N 1
ATOM 1017 C CA . GLU A 1 125 ? 12.969 -7.285 -16.053 1.00 80.69 125 GLU A CA 1
ATOM 1018 C C . GLU A 1 125 ? 12.981 -6.878 -17.531 1.00 80.69 125 GLU A C 1
ATOM 1020 O O . GLU A 1 125 ? 13.986 -7.088 -18.201 1.00 80.69 125 GLU A O 1
ATOM 1025 N N . GLU A 1 126 ? 11.956 -6.155 -17.995 1.00 79.69 126 GLU A N 1
ATOM 1026 C CA . GLU A 1 126 ? 11.878 -5.646 -19.372 1.00 79.69 126 GLU A CA 1
ATOM 1027 C C . GLU A 1 126 ? 13.080 -4.760 -19.748 1.00 79.69 126 GLU A C 1
ATOM 1029 O O . GLU A 1 126 ? 13.723 -4.993 -20.773 1.00 79.69 126 GLU A O 1
ATOM 1034 N N . TYR A 1 127 ? 13.457 -3.802 -18.890 1.00 73.44 127 TYR A N 1
ATOM 1035 C CA . TYR A 1 127 ? 14.651 -2.979 -19.119 1.00 73.44 127 TYR A CA 1
ATOM 1036 C C . TYR A 1 127 ? 15.943 -3.808 -19.123 1.00 73.44 127 TYR A C 1
ATOM 1038 O O . TYR A 1 127 ? 16.869 -3.505 -19.873 1.00 73.44 127 TYR A O 1
ATOM 1046 N N . THR A 1 128 ? 16.034 -4.844 -18.285 1.00 76.88 128 THR A N 1
ATOM 1047 C CA . THR A 1 128 ? 17.217 -5.718 -18.243 1.00 76.88 128 THR A CA 1
ATOM 1048 C C . THR A 1 128 ? 17.329 -6.526 -19.534 1.00 76.88 128 THR A C 1
ATOM 1050 O O . THR A 1 128 ? 18.408 -6.574 -20.125 1.00 76.88 128 THR A O 1
ATOM 1053 N N . ASP A 1 129 ? 16.220 -7.082 -20.017 1.00 82.06 129 ASP A N 1
ATOM 1054 C CA . ASP A 1 129 ? 16.152 -7.818 -21.280 1.00 82.06 129 ASP A CA 1
ATOM 1055 C C . ASP A 1 129 ? 16.501 -6.938 -22.483 1.00 82.06 129 ASP A C 1
ATOM 1057 O O . ASP A 1 129 ? 17.213 -7.375 -23.390 1.00 82.06 129 ASP A O 1
ATOM 1061 N N . GLU A 1 130 ? 16.019 -5.693 -22.511 1.00 79.75 130 GLU A N 1
ATOM 1062 C CA . GLU A 1 130 ? 16.349 -4.739 -23.571 1.00 79.75 130 GLU A CA 1
ATOM 1063 C C . GLU A 1 130 ? 17.850 -4.424 -23.593 1.00 79.75 130 GLU A C 1
ATOM 1065 O O . GLU A 1 130 ? 18.475 -4.444 -24.656 1.00 79.75 130 GLU A O 1
ATOM 1070 N N . ILE A 1 131 ? 18.449 -4.209 -22.418 1.00 77.00 131 ILE A N 1
ATOM 1071 C CA . ILE A 1 131 ? 19.889 -3.981 -22.278 1.00 77.00 131 ILE A CA 1
ATOM 1072 C C . ILE A 1 131 ? 20.679 -5.200 -22.769 1.00 77.00 131 ILE A C 1
ATOM 1074 O O . ILE A 1 131 ? 21.612 -5.040 -23.556 1.00 77.00 131 ILE A O 1
ATOM 1078 N N . VAL A 1 132 ? 20.307 -6.415 -22.354 1.00 84.38 132 VAL A N 1
ATOM 1079 C CA . VAL A 1 132 ? 20.980 -7.655 -22.780 1.00 84.38 132 VAL A CA 1
ATOM 1080 C C . VAL A 1 132 ? 20.907 -7.821 -24.299 1.00 84.38 132 VAL A C 1
ATOM 1082 O O . VAL A 1 132 ? 21.943 -7.992 -24.940 1.00 84.38 132 VAL A O 1
ATOM 1085 N N . LYS A 1 133 ? 19.723 -7.657 -24.901 1.00 82.94 133 LYS A N 1
ATOM 1086 C CA . LYS A 1 133 ? 19.549 -7.708 -26.364 1.00 82.94 133 LYS A CA 1
ATOM 1087 C C . LYS A 1 133 ? 20.379 -6.646 -27.083 1.00 82.94 133 LYS A C 1
ATOM 1089 O O . LYS A 1 133 ? 20.914 -6.900 -28.161 1.00 82.94 133 LYS A O 1
ATOM 1094 N N . ALA A 1 134 ? 20.486 -5.441 -26.523 1.00 79.75 134 ALA A N 1
ATOM 1095 C CA . ALA A 1 134 ? 21.310 -4.382 -27.098 1.00 79.75 134 ALA A CA 1
ATOM 1096 C C . ALA A 1 134 ? 22.803 -4.755 -27.097 1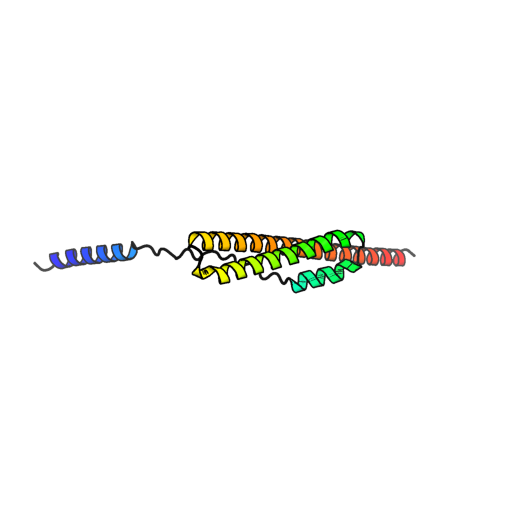.00 79.75 134 ALA A C 1
ATOM 1098 O O . ALA A 1 134 ? 23.487 -4.508 -28.094 1.00 79.75 134 ALA A O 1
ATOM 1099 N N . TYR A 1 135 ? 23.292 -5.388 -26.025 1.00 77.06 135 TYR A N 1
ATOM 1100 C CA . TYR A 1 135 ? 24.658 -5.912 -25.954 1.00 77.06 135 TYR A CA 1
ATOM 1101 C C . TYR A 1 135 ? 24.901 -7.043 -26.962 1.00 77.06 135 TYR A C 1
ATOM 1103 O O . TYR A 1 135 ? 25.875 -6.972 -27.710 1.00 77.06 135 TYR A O 1
ATOM 1111 N N . GLU A 1 136 ? 24.006 -8.030 -27.051 1.00 80.94 136 GLU A N 1
ATOM 1112 C CA . GLU A 1 136 ? 24.118 -9.149 -28.003 1.00 80.94 136 GLU A CA 1
ATOM 1113 C C . GLU A 1 136 ? 24.157 -8.660 -29.459 1.00 80.94 136 GLU A C 1
ATOM 1115 O O . GLU A 1 136 ? 25.043 -9.030 -30.230 1.00 80.94 136 GLU A O 1
ATOM 1120 N N . ASN A 1 137 ? 23.254 -7.743 -29.822 1.00 80.12 137 ASN A N 1
ATOM 1121 C CA . ASN A 1 137 ? 23.221 -7.137 -31.154 1.00 80.12 137 ASN A CA 1
ATOM 1122 C C . ASN A 1 137 ? 24.501 -6.345 -31.473 1.00 80.12 137 ASN A C 1
ATOM 1124 O O . ASN A 1 137 ? 24.917 -6.254 -32.631 1.00 80.12 137 ASN A O 1
ATOM 1128 N N . HIS A 1 138 ? 25.115 -5.721 -30.466 1.00 79.19 138 HIS A N 1
ATOM 1129 C CA . HIS A 1 138 ? 26.372 -4.999 -30.632 1.00 79.19 138 HIS A CA 1
ATOM 1130 C C . HIS A 1 138 ? 27.552 -5.960 -30.841 1.00 79.19 138 HIS A C 1
ATOM 1132 O O . HIS A 1 138 ? 28.376 -5.721 -31.724 1.00 79.19 138 HIS A O 1
ATOM 1138 N N . GLU A 1 139 ? 27.615 -7.067 -30.096 1.00 75.31 139 GLU A N 1
ATOM 1139 C CA . GLU A 1 139 ? 28.622 -8.114 -30.310 1.00 75.31 139 GLU A CA 1
ATOM 1140 C C . GLU A 1 139 ? 28.493 -8.772 -31.688 1.00 75.31 139 GLU A C 1
ATOM 1142 O O . GLU A 1 139 ? 29.498 -8.978 -32.372 1.00 75.31 139 GLU A O 1
ATOM 1147 N N . GLU A 1 140 ? 27.269 -9.047 -32.144 1.00 74.06 140 GLU A N 1
ATOM 1148 C CA . GLU A 1 140 ? 27.029 -9.627 -33.467 1.00 74.06 140 GLU A CA 1
ATOM 1149 C C . GLU A 1 140 ? 27.474 -8.679 -34.593 1.00 74.06 140 GLU A C 1
ATOM 1151 O O . GLU A 1 140 ? 28.107 -9.107 -35.562 1.00 74.06 140 GLU A O 1
ATOM 1156 N N . LYS A 1 141 ? 27.234 -7.369 -34.437 1.00 70.94 141 LYS A N 1
ATOM 1157 C CA . LYS A 1 141 ? 27.740 -6.346 -35.365 1.00 70.94 141 LYS A CA 1
ATOM 1158 C C . LYS A 1 141 ? 29.263 -6.266 -35.394 1.00 70.94 141 LYS A C 1
ATOM 1160 O O . LYS A 1 141 ? 29.815 -6.074 -36.471 1.00 70.94 141 LYS A O 1
ATOM 1165 N N . ILE A 1 142 ? 29.937 -6.412 -34.250 1.00 72.56 142 ILE A N 1
ATOM 1166 C CA . ILE A 1 142 ? 31.407 -6.446 -34.195 1.00 72.56 142 ILE A CA 1
ATOM 1167 C C . ILE A 1 142 ? 31.944 -7.694 -34.901 1.00 72.56 142 ILE A C 1
ATOM 1169 O O . ILE A 1 142 ? 32.945 -7.614 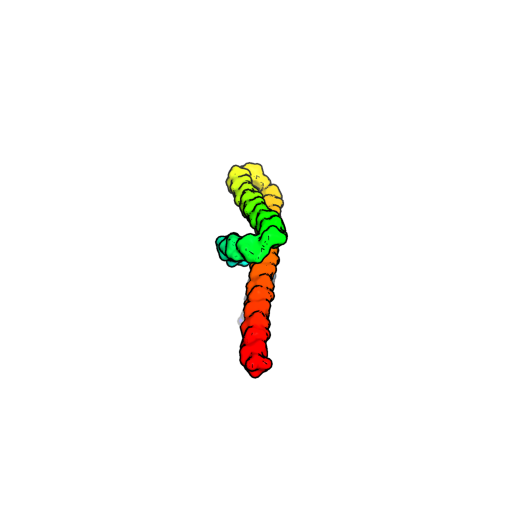-35.602 1.00 72.56 142 ILE A O 1
ATOM 1173 N N . LYS A 1 143 ? 31.292 -8.847 -34.729 1.00 68.56 143 LYS A N 1
ATOM 1174 C CA . LYS A 1 143 ? 31.739 -10.121 -35.307 1.00 68.56 143 LYS A CA 1
ATOM 1175 C C . LYS A 1 143 ? 31.530 -10.211 -36.824 1.00 68.56 143 LYS A C 1
ATOM 1177 O O . LYS A 1 143 ? 32.274 -10.923 -37.495 1.00 68.56 143 LYS A O 1
ATOM 1182 N N . ASN A 1 144 ? 30.515 -9.522 -37.341 1.00 66.31 144 ASN A N 1
ATOM 1183 C CA . ASN A 1 144 ? 30.163 -9.504 -38.763 1.00 66.31 144 ASN A CA 1
ATOM 1184 C C . ASN A 1 144 ? 30.770 -8.314 -39.536 1.00 66.31 144 ASN A C 1
ATOM 1186 O O . ASN A 1 144 ? 30.437 -8.135 -40.711 1.00 66.31 144 ASN A O 1
ATOM 1190 N N . SER A 1 145 ? 31.626 -7.507 -38.897 1.00 54.75 145 SER A N 1
ATOM 1191 C CA . SER A 1 145 ? 32.372 -6.396 -39.507 1.00 54.75 145 SER A CA 1
ATOM 1192 C C . SER A 1 145 ? 33.854 -6.718 -39.655 1.00 54.75 145 SER A C 1
ATOM 1194 O O . SER A 1 145 ? 34.470 -6.034 -40.504 1.00 54.75 145 SER A O 1
#

Secondary structure (DSSP, 8-state):
--SHHHHHHHHHHHHHHHHHHHS-----------------HHHHHHHHHHHHTT-TTHHHHHHHHHHHHHHHHHHHHHHHHHHHHSTTTS-HHHHHHHHHHHHHHHHHHHHHHHHHHHHHHHHHHHHHHHHHHHHHHHHHHHHT-

InterPro domains:
  IPR005632 Chaperone protein Skp [PF03938] (35-136)
  IPR005632 Chaperone protein Skp [PTHR35089] (16-137)
  IPR005632 Chaperone protein Skp [SM00935] (17-143)
  IPR024930 Skp domain superfamily [G3DSA:3.30.910.20] (33-144)
  IPR024930 Skp domain superfamily [SSF111384] (32-141)

Organism: NCBI:txid412755

pLDDT: mean 71.9, std 12.39, range [44.41, 89.5]

Sequence (145 aa):
MKSLAKDRCLLFLAFLLCFLLGLGIRAPKAALIAKIGYIDMQKIFQGYEKTRDLEASLKKSQTEQRQNLEKLKEEIEKLKDELKEQELLLTEFAQEEKEVEIDQKARELDNLARDITEKLEGRREEYTDEIVKAYENHEEKIKNS